Protein AF-A0A2V9H3W2-F1 (afdb_monomer_lite)

Secondary structure (DSSP, 8-state):
-EEEETTEE-SEEEEEE-TT-SS--EEEEEEPPP-SS-EEEEEEEE-TT--EEEEEEEEEES-EEEEEESS---TT-EEEEEEE---SS-GGG-EEEETTEEP-GGG-EEEPPS-SS---EEEEEEPPS--SS---EEEEETTEEE-

Structure (mmCIF, N/CA/C/O backbone):
data_AF-A0A2V9H3W2-F1
#
_entry.id   AF-A0A2V9H3W2-F1
#
loop_
_atom_site.group_PDB
_atom_site.id
_atom_site.type_symbol
_atom_site.label_atom_id
_atom_site.label_alt_id
_atom_site.label_comp_id
_atom_site.label_asym_id
_atom_site.label_entity_id
_atom_site.label_seq_id
_atom_site.pdbx_PDB_ins_code
_atom_site.Cartn_x
_atom_site.Cartn_y
_atom_site.Cartn_z
_atom_site.occupancy
_atom_site.B_iso_or_equiv
_atom_site.auth_seq_id
_atom_site.auth_comp_id
_atom_site.auth_asym_id
_atom_site.auth_atom_id
_atom_site.pdbx_PDB_model_num
ATOM 1 N N . MET A 1 1 ? 18.220 -0.298 -20.987 1.00 85.38 1 MET A N 1
ATOM 2 C CA . MET A 1 1 ? 17.921 -0.504 -19.562 1.00 85.38 1 MET A CA 1
ATOM 3 C C . MET A 1 1 ? 16.704 -1.387 -19.551 1.00 85.38 1 MET A C 1
ATOM 5 O O . MET A 1 1 ? 15.774 -1.026 -20.255 1.00 85.38 1 MET A O 1
ATOM 9 N N . GLU A 1 2 ? 16.755 -2.506 -18.847 1.00 91.38 2 GLU A N 1
ATOM 10 C CA . GLU A 1 2 ? 15.633 -3.423 -18.688 1.00 91.38 2 GLU A CA 1
ATOM 11 C C . GLU A 1 2 ? 15.097 -3.341 -17.260 1.00 91.38 2 GLU A C 1
ATOM 13 O O . GLU A 1 2 ? 15.887 -3.392 -16.312 1.00 91.38 2 GLU A O 1
ATOM 18 N N . ALA A 1 3 ? 13.780 -3.218 -17.095 1.00 95.56 3 ALA A N 1
ATOM 19 C CA . ALA A 1 3 ? 13.127 -3.300 -15.787 1.00 95.56 3 ALA A CA 1
ATOM 20 C C . ALA A 1 3 ? 12.432 -4.651 -15.582 1.00 95.56 3 ALA A C 1
ATOM 22 O O . ALA A 1 3 ? 11.699 -5.122 -16.448 1.00 95.56 3 ALA A O 1
ATOM 23 N N . TYR A 1 4 ? 12.591 -5.232 -14.397 1.00 95.62 4 TYR A N 1
ATOM 24 C CA . TYR A 1 4 ? 11.891 -6.438 -13.961 1.00 95.62 4 TYR A CA 1
ATOM 25 C C . TYR A 1 4 ? 11.143 -6.163 -12.657 1.00 95.62 4 TYR A C 1
ATOM 27 O O . TYR A 1 4 ? 11.674 -5.515 -11.758 1.00 95.62 4 TYR A O 1
ATOM 35 N N . PHE A 1 5 ? 9.926 -6.693 -12.547 1.00 95.88 5 PHE A N 1
ATOM 36 C CA . PHE A 1 5 ? 9.091 -6.667 -11.347 1.00 95.88 5 PHE A CA 1
ATOM 37 C C . PHE A 1 5 ? 9.018 -8.091 -10.792 1.00 95.88 5 PHE A C 1
ATOM 39 O O . PHE A 1 5 ? 8.366 -8.973 -11.360 1.00 95.88 5 PHE A O 1
ATOM 46 N N . GLY A 1 6 ? 9.759 -8.346 -9.716 1.00 92.94 6 GLY A N 1
ATOM 47 C CA . GLY A 1 6 ? 10.098 -9.699 -9.294 1.00 92.94 6 GLY A CA 1
ATOM 48 C C . GLY A 1 6 ? 10.932 -10.399 -10.371 1.00 92.94 6 GLY A C 1
ATOM 49 O O . GLY A 1 6 ? 12.036 -9.970 -10.690 1.00 92.94 6 GLY A O 1
ATOM 50 N N . THR A 1 7 ? 10.399 -11.478 -10.941 1.00 92.25 7 THR A N 1
ATOM 51 C CA . THR A 1 7 ? 11.048 -12.257 -12.014 1.00 92.25 7 THR A CA 1
ATOM 52 C C . THR A 1 7 ? 10.460 -11.990 -13.401 1.00 92.25 7 THR A C 1
ATOM 54 O O . THR A 1 7 ? 10.873 -12.622 -14.371 1.00 92.25 7 THR A O 1
ATOM 57 N N . VAL A 1 8 ? 9.491 -11.074 -13.512 1.00 95.56 8 VAL A N 1
ATOM 58 C CA . VAL A 1 8 ? 8.760 -10.806 -14.756 1.00 95.56 8 VAL A CA 1
ATOM 59 C C . VAL A 1 8 ? 9.238 -9.480 -15.356 1.00 95.56 8 VAL A C 1
ATOM 61 O O . VAL A 1 8 ? 9.246 -8.476 -14.640 1.00 95.56 8 VAL A O 1
ATOM 64 N N . PRO A 1 9 ? 9.634 -9.436 -16.641 1.00 95.31 9 PRO A N 1
ATOM 65 C CA . PRO A 1 9 ? 10.040 -8.190 -17.284 1.00 95.31 9 PRO A CA 1
ATOM 66 C C . PRO A 1 9 ? 8.869 -7.205 -17.390 1.00 95.31 9 PRO A C 1
ATOM 68 O O . PRO A 1 9 ? 7.703 -7.599 -17.492 1.00 95.31 9 PRO A O 1
ATOM 71 N N . ALA A 1 10 ? 9.191 -5.913 -17.391 1.00 96.44 10 ALA A N 1
ATOM 72 C CA . ALA A 1 10 ? 8.259 -4.854 -17.747 1.00 96.44 10 ALA A CA 1
ATOM 73 C C . ALA A 1 10 ? 7.684 -5.087 -19.152 1.00 96.44 10 ALA A C 1
ATOM 75 O O . ALA A 1 10 ? 8.354 -5.606 -20.043 1.00 96.44 10 ALA A O 1
ATOM 76 N N . THR A 1 11 ? 6.429 -4.691 -19.365 1.00 94.62 11 THR A N 1
ATOM 77 C CA . THR A 1 11 ? 5.776 -4.833 -20.683 1.00 94.62 11 THR A CA 1
ATOM 78 C C . THR A 1 11 ? 6.242 -3.782 -21.686 1.00 94.62 11 THR A C 1
ATOM 80 O O . THR A 1 11 ? 6.133 -3.983 -22.894 1.00 94.62 11 THR A O 1
ATOM 83 N N . ASN A 1 12 ? 6.752 -2.663 -21.180 1.00 92.00 12 ASN A N 1
ATOM 84 C CA . ASN A 1 12 ? 7.393 -1.606 -21.939 1.00 92.00 12 ASN A CA 1
ATOM 85 C C . ASN A 1 12 ? 8.302 -0.825 -20.997 1.00 92.00 12 ASN A C 1
ATOM 87 O O . ASN A 1 12 ? 7.895 -0.517 -19.873 1.00 92.00 12 ASN A O 1
ATOM 91 N N . ASP A 1 13 ? 9.483 -0.457 -21.460 1.00 90.56 13 ASP A N 1
ATOM 92 C CA . ASP A 1 13 ? 10.428 0.345 -20.713 1.00 90.56 13 ASP A CA 1
ATOM 93 C C . ASP A 1 13 ? 11.210 1.298 -21.620 1.00 90.56 13 ASP A C 1
ATOM 95 O O . ASP A 1 13 ? 11.714 0.953 -22.687 1.00 90.56 13 ASP A O 1
ATOM 99 N N . VAL A 1 14 ? 11.257 2.563 -21.206 1.00 90.00 14 VAL A N 1
ATOM 100 C CA . VAL A 1 14 ? 11.823 3.658 -21.993 1.00 90.00 14 VAL A CA 1
ATOM 101 C C . VAL A 1 14 ? 12.752 4.469 -21.111 1.00 90.00 14 VAL A C 1
ATOM 103 O O . VAL A 1 14 ? 12.355 4.972 -20.058 1.00 90.00 14 VAL A O 1
ATOM 106 N N . VAL A 1 15 ? 13.994 4.616 -21.568 1.00 87.50 15 VAL A N 1
ATOM 107 C CA . VAL A 1 15 ? 14.956 5.550 -20.981 1.00 87.50 15 VAL A CA 1
ATOM 108 C C . VAL A 1 15 ? 14.780 6.901 -21.659 1.00 87.50 15 VAL A C 1
ATOM 110 O O . VAL A 1 15 ? 14.867 6.995 -22.883 1.00 87.50 15 VAL A O 1
ATOM 113 N N . GLY A 1 16 ? 14.539 7.939 -20.866 1.00 83.75 16 GLY A N 1
ATOM 114 C CA . GLY A 1 16 ? 14.431 9.314 -21.338 1.00 83.75 16 GLY A CA 1
ATOM 115 C C . GLY A 1 16 ? 15.301 10.277 -20.528 1.00 83.75 16 GLY A C 1
ATOM 116 O O . GLY A 1 16 ? 15.764 9.920 -19.442 1.00 83.75 16 GLY A O 1
ATOM 117 N N . PRO A 1 17 ? 15.513 11.505 -21.031 1.00 80.00 17 PRO A N 1
ATOM 118 C CA . PRO A 1 17 ? 16.191 12.555 -20.278 1.00 80.00 17 PRO A CA 1
ATOM 119 C C . PRO A 1 17 ? 15.322 12.989 -19.095 1.00 80.00 17 PRO A C 1
ATOM 121 O O . PRO A 1 17 ? 14.136 13.268 -19.274 1.00 80.00 17 PRO A O 1
ATOM 124 N N . TYR A 1 18 ? 15.887 13.060 -17.890 1.00 76.31 18 TYR A N 1
ATOM 125 C CA . TYR A 1 18 ? 15.138 13.469 -16.708 1.00 76.31 18 TYR A CA 1
ATOM 126 C C . TYR A 1 18 ? 14.679 14.926 -16.872 1.00 76.31 18 TYR A C 1
ATOM 128 O O . TYR A 1 18 ? 15.541 15.802 -17.010 1.00 76.31 18 TYR A O 1
ATOM 136 N N . PRO A 1 19 ? 13.356 15.212 -16.864 1.00 67.81 19 PRO A N 1
ATOM 137 C CA . PRO A 1 19 ? 12.815 16.501 -17.308 1.00 67.81 19 PRO A CA 1
ATOM 138 C C . PRO A 1 19 ? 13.340 17.717 -16.541 1.00 67.81 19 PRO A C 1
ATOM 140 O O . PRO A 1 19 ? 13.282 18.834 -17.048 1.00 67.81 19 PRO A O 1
ATOM 143 N N . SER A 1 20 ? 13.829 17.508 -15.317 1.00 71.69 20 SER A N 1
ATOM 144 C CA . SER A 1 20 ? 14.334 18.552 -14.427 1.00 71.69 20 SER A CA 1
ATOM 145 C C . SER A 1 20 ? 15.838 18.473 -14.152 1.00 71.69 20 SER A C 1
ATOM 147 O O . SER A 1 20 ? 16.318 19.228 -13.311 1.00 71.69 20 SER A O 1
ATOM 149 N N . SER A 1 21 ? 16.592 17.581 -14.809 1.00 70.62 21 SER A N 1
ATOM 150 C CA . SER A 1 21 ? 18.049 17.544 -14.615 1.00 70.62 21 SER A CA 1
ATOM 151 C C . SER A 1 21 ? 18.742 18.629 -15.441 1.00 70.62 21 SER A C 1
ATOM 153 O O . SER A 1 21 ? 18.566 18.712 -16.656 1.00 70.62 21 SER A O 1
ATOM 155 N N . SER A 1 22 ? 19.565 19.453 -14.789 1.00 66.56 22 SER A N 1
ATOM 156 C CA . SER A 1 22 ? 20.549 20.310 -15.468 1.00 66.56 22 SER A CA 1
ATOM 157 C C . SER A 1 22 ? 21.777 19.529 -15.937 1.00 66.56 22 SER A C 1
ATOM 159 O O . SER A 1 22 ? 22.507 20.001 -16.807 1.00 66.56 22 SER A O 1
ATOM 161 N N . ASP A 1 23 ? 21.978 18.333 -15.378 1.00 73.62 23 ASP A N 1
ATOM 162 C CA . ASP A 1 23 ? 23.219 17.562 -15.489 1.00 73.62 23 ASP A CA 1
ATOM 163 C C . ASP A 1 23 ? 23.093 16.377 -16.468 1.00 73.62 23 ASP A C 1
ATOM 165 O O . ASP A 1 23 ? 24.023 15.587 -16.620 1.00 73.62 23 ASP A O 1
ATOM 169 N N . GLY A 1 24 ? 21.956 16.262 -17.170 1.00 69.12 24 GLY A N 1
ATOM 170 C CA . GLY A 1 24 ? 21.720 15.213 -18.167 1.00 69.12 24 GLY A CA 1
ATOM 171 C C . GLY A 1 24 ? 21.452 13.834 -17.562 1.00 69.12 24 GLY A C 1
ATOM 172 O O . GLY A 1 24 ? 21.820 12.819 -18.155 1.00 69.12 24 GLY A O 1
ATOM 173 N N . GLU A 1 25 ? 20.827 13.785 -16.385 1.00 78.88 25 GLU A N 1
ATOM 174 C CA . GLU A 1 25 ? 20.407 12.530 -15.765 1.00 78.88 25 GLU A CA 1
ATOM 175 C C . GLU A 1 25 ? 19.343 11.844 -16.627 1.00 78.88 25 GLU A C 1
ATOM 177 O O . GLU A 1 25 ? 18.536 12.492 -17.297 1.00 78.88 25 GLU A O 1
ATOM 182 N N . ASN A 1 26 ? 19.326 10.515 -16.600 1.00 80.94 26 ASN A N 1
ATOM 183 C CA . ASN A 1 26 ? 18.309 9.721 -17.278 1.00 80.94 26 ASN A CA 1
ATOM 184 C C . ASN A 1 26 ? 17.298 9.197 -16.261 1.00 80.94 26 ASN A C 1
ATOM 186 O O . ASN A 1 26 ? 17.662 8.859 -15.137 1.00 80.94 26 ASN A O 1
ATOM 190 N N . PHE A 1 27 ? 16.046 9.046 -16.683 1.00 86.12 27 PHE A N 1
ATOM 191 C CA . PHE A 1 27 ? 15.031 8.317 -15.930 1.00 86.12 27 PHE A CA 1
ATOM 192 C C . PHE A 1 27 ? 14.486 7.157 -16.750 1.00 86.12 27 PHE A C 1
ATOM 194 O O . PHE A 1 27 ? 14.440 7.206 -17.982 1.00 86.12 27 PHE A O 1
ATOM 201 N N . LEU A 1 28 ? 14.072 6.108 -16.046 1.00 86.88 28 LEU A N 1
ATOM 202 C CA . LEU A 1 28 ? 13.412 4.955 -16.634 1.00 86.88 28 LEU A CA 1
ATOM 203 C C . LEU A 1 28 ? 11.916 5.047 -16.356 1.00 86.88 28 LEU A C 1
ATOM 205 O O . LEU A 1 28 ? 11.499 5.107 -15.202 1.00 86.88 28 LEU A O 1
ATOM 209 N N . THR A 1 29 ? 11.114 5.021 -17.414 1.00 90.62 29 THR A N 1
ATOM 210 C CA . THR A 1 29 ? 9.677 4.754 -17.303 1.00 90.62 29 THR A CA 1
ATOM 211 C C . THR A 1 29 ? 9.442 3.301 -17.662 1.00 90.62 29 THR A C 1
ATOM 213 O O . THR A 1 29 ? 9.831 2.891 -18.751 1.00 90.62 29 THR A O 1
ATOM 216 N N . ALA A 1 30 ? 8.801 2.536 -16.781 1.00 93.12 30 ALA A N 1
ATOM 217 C CA . ALA A 1 30 ? 8.475 1.134 -17.017 1.00 93.12 30 ALA A CA 1
ATOM 218 C C . ALA A 1 30 ? 6.988 0.868 -16.753 1.00 93.12 30 ALA A C 1
ATOM 220 O O . ALA A 1 30 ? 6.412 1.398 -15.805 1.00 93.12 30 ALA A O 1
ATOM 221 N N . THR A 1 31 ? 6.371 0.037 -17.592 1.00 95.12 31 THR A N 1
ATOM 222 C CA . THR A 1 31 ? 4.996 -0.442 -17.407 1.00 95.12 31 THR A CA 1
ATOM 223 C C . THR A 1 31 ? 5.033 -1.804 -16.734 1.00 95.12 31 THR A C 1
ATOM 225 O O . THR A 1 31 ? 5.603 -2.757 -17.276 1.00 95.12 31 THR A O 1
ATOM 228 N N . THR A 1 32 ? 4.432 -1.901 -15.549 1.00 93.81 32 THR A N 1
ATOM 229 C CA . THR A 1 32 ? 4.426 -3.142 -14.772 1.00 93.81 32 THR A CA 1
ATOM 230 C C . THR A 1 32 ? 3.667 -4.248 -15.523 1.00 93.81 32 THR A C 1
ATOM 232 O O . THR A 1 32 ? 2.671 -3.973 -16.202 1.00 93.81 32 THR A O 1
ATOM 235 N N . PRO A 1 33 ? 4.139 -5.505 -15.484 1.00 94.69 33 PRO A N 1
ATOM 236 C CA . PRO A 1 33 ? 3.377 -6.632 -16.009 1.00 94.69 33 PRO A CA 1
ATOM 237 C C . PRO A 1 33 ? 2.167 -6.936 -15.109 1.00 94.69 33 PRO A C 1
ATOM 239 O O . PRO A 1 33 ? 2.162 -6.574 -13.936 1.00 94.69 33 PRO A O 1
ATOM 242 N N . PRO A 1 34 ? 1.130 -7.631 -15.605 1.00 92.12 34 PRO A N 1
ATOM 243 C CA . PRO A 1 34 ? 0.058 -8.100 -14.735 1.00 92.12 34 PRO A CA 1
ATOM 244 C C . PRO A 1 34 ? 0.603 -9.103 -13.706 1.00 92.12 34 PRO A C 1
ATOM 246 O O . PRO A 1 34 ? 1.341 -10.025 -14.058 1.00 92.12 34 PRO A O 1
ATOM 249 N N . ALA A 1 35 ? 0.189 -8.966 -12.447 1.00 89.56 35 ALA A N 1
ATOM 250 C CA . ALA A 1 35 ? 0.500 -9.917 -11.386 1.00 89.56 35 ALA A CA 1
ATOM 251 C C . ALA A 1 35 ? -0.739 -10.720 -10.981 1.00 89.56 35 ALA A C 1
ATOM 253 O O . ALA A 1 35 ? -1.854 -10.203 -10.939 1.00 89.56 35 ALA A O 1
ATOM 254 N N . LYS A 1 36 ? -0.533 -12.003 -10.664 1.00 83.06 36 LYS A N 1
ATOM 255 C CA . LYS A 1 36 ? -1.594 -12.879 -10.144 1.00 83.06 36 LYS A CA 1
ATOM 256 C C . LYS A 1 36 ? -1.829 -12.676 -8.647 1.00 83.06 36 LYS A C 1
ATOM 258 O O . LYS A 1 36 ? -2.954 -12.838 -8.186 1.00 83.06 36 LYS A O 1
ATOM 263 N N . ASN A 1 37 ? -0.765 -12.364 -7.912 1.00 84.94 37 ASN A N 1
ATOM 264 C CA . ASN A 1 37 ? -0.802 -12.176 -6.469 1.00 84.94 37 ASN A CA 1
ATOM 265 C C . ASN A 1 37 ? -0.580 -10.689 -6.162 1.00 84.94 37 ASN A C 1
ATOM 267 O O . ASN A 1 37 ? 0.353 -10.115 -6.733 1.00 84.94 37 ASN A O 1
ATOM 271 N N . PRO A 1 38 ? -1.404 -10.079 -5.295 1.00 88.12 38 PRO A N 1
ATOM 272 C CA . PRO A 1 38 ? -1.147 -8.738 -4.796 1.00 88.12 38 PRO A CA 1
ATOM 273 C C . PRO A 1 38 ? 0.071 -8.720 -3.865 1.00 88.12 38 PRO A C 1
ATOM 275 O O . PRO A 1 38 ? 0.526 -9.767 -3.395 1.00 88.12 38 PRO A O 1
ATOM 278 N N . GLY A 1 39 ? 0.572 -7.518 -3.593 1.00 90.81 39 GLY A N 1
ATOM 279 C CA . GLY A 1 39 ? 1.633 -7.269 -2.625 1.00 90.81 39 GLY A CA 1
ATOM 280 C C . GLY A 1 39 ? 2.937 -6.738 -3.227 1.00 90.81 39 GLY A C 1
ATOM 281 O O . GLY A 1 39 ? 3.042 -6.535 -4.447 1.00 90.81 39 GLY A O 1
ATOM 282 N N . PRO A 1 40 ? 3.926 -6.476 -2.355 1.00 93.25 40 PRO A N 1
ATOM 283 C CA .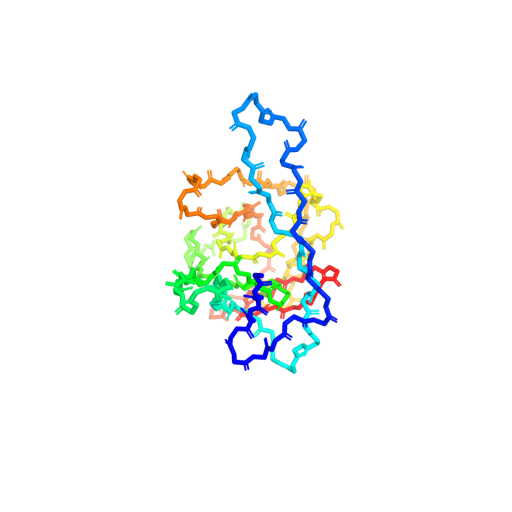 PRO A 1 40 ? 5.190 -5.876 -2.733 1.00 93.25 40 PRO A CA 1
ATOM 284 C C . PRO A 1 40 ? 6.025 -6.818 -3.599 1.00 93.25 40 PRO A C 1
ATOM 286 O O . PRO A 1 40 ? 6.036 -8.038 -3.430 1.00 93.25 40 PRO A O 1
ATOM 289 N N . VAL A 1 41 ? 6.748 -6.224 -4.538 1.00 94.69 41 VAL A N 1
ATOM 290 C CA . VAL A 1 41 ? 7.727 -6.879 -5.391 1.00 94.69 41 VAL A CA 1
ATOM 291 C C . VAL A 1 41 ? 8.989 -6.033 -5.451 1.00 94.69 41 VAL A C 1
ATOM 293 O O . VAL A 1 41 ? 8.948 -4.805 -5.569 1.00 94.69 41 VAL A O 1
ATOM 296 N N . SER A 1 42 ? 10.132 -6.709 -5.435 1.00 94.56 42 SER A N 1
ATOM 297 C CA . SER A 1 42 ? 11.403 -6.068 -5.748 1.00 94.56 42 SER A CA 1
ATOM 298 C C . SER A 1 42 ? 11.448 -5.670 -7.220 1.00 94.56 42 SER A C 1
ATOM 300 O O . SER A 1 42 ? 10.980 -6.412 -8.087 1.00 94.56 42 SER A O 1
ATOM 302 N N . VAL A 1 43 ? 12.065 -4.530 -7.509 1.00 94.75 43 VAL A N 1
ATOM 303 C CA . VAL A 1 43 ? 12.353 -4.087 -8.873 1.00 94.75 43 VAL A CA 1
ATOM 304 C C . VAL A 1 43 ? 13.831 -4.314 -9.160 1.00 94.75 43 VAL A C 1
ATOM 306 O O . VAL A 1 43 ? 14.689 -3.943 -8.359 1.00 94.75 43 VAL A O 1
ATOM 309 N N . VAL A 1 44 ? 14.139 -4.931 -10.297 1.00 95.88 44 VAL A N 1
ATOM 310 C CA . VAL A 1 44 ? 15.516 -5.080 -10.782 1.00 95.88 44 VAL A CA 1
ATOM 311 C C . VAL A 1 44 ? 15.681 -4.248 -12.038 1.00 95.88 44 VAL A C 1
ATOM 313 O O . VAL A 1 44 ? 14.900 -4.379 -12.979 1.00 95.88 44 VAL A O 1
ATOM 316 N N . LEU A 1 45 ? 16.706 -3.401 -12.050 1.00 94.38 45 LEU A N 1
ATOM 317 C CA . LEU A 1 45 ? 17.095 -2.615 -13.213 1.00 94.38 45 LEU A CA 1
ATOM 318 C C . LEU A 1 45 ? 18.408 -3.160 -13.759 1.00 94.38 45 LEU A C 1
ATOM 320 O O . LEU A 1 45 ? 19.369 -3.285 -13.003 1.00 94.38 45 LEU A O 1
ATOM 324 N N . THR A 1 46 ? 18.449 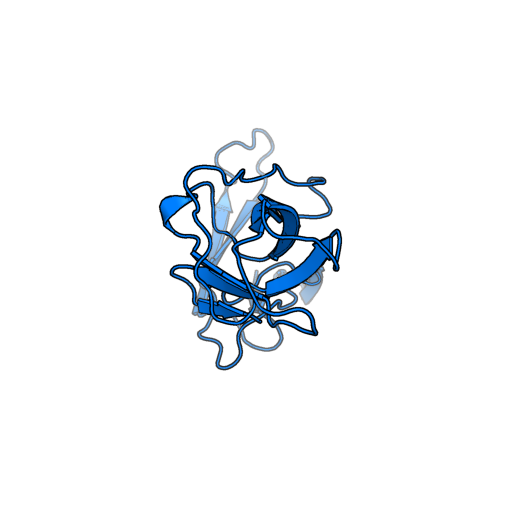-3.457 -15.055 1.00 92.94 46 THR A N 1
ATOM 325 C CA . THR A 1 46 ? 19.653 -3.941 -15.741 1.00 92.94 46 THR A CA 1
ATOM 326 C C . THR A 1 46 ? 20.071 -2.950 -16.821 1.00 92.94 46 THR A C 1
ATOM 328 O O . THR A 1 46 ? 19.269 -2.590 -17.683 1.00 92.94 46 THR A O 1
ATOM 331 N N . ASP A 1 47 ? 21.314 -2.470 -16.791 1.00 89.88 47 ASP A N 1
ATOM 332 C CA . ASP A 1 47 ? 21.830 -1.567 -17.823 1.00 89.88 47 ASP A CA 1
ATOM 333 C C . ASP A 1 47 ? 22.304 -2.323 -19.084 1.00 89.88 47 ASP A C 1
ATOM 335 O O . ASP A 1 47 ? 22.289 -3.550 -19.151 1.00 89.88 47 ASP A O 1
ATOM 339 N N . ALA A 1 48 ? 22.731 -1.588 -20.117 1.00 87.75 48 ALA A N 1
ATOM 340 C CA . ALA A 1 48 ? 23.204 -2.186 -21.372 1.00 87.75 48 ALA A CA 1
ATOM 341 C C . ALA A 1 48 ? 24.526 -2.975 -21.237 1.00 87.75 48 ALA A C 1
ATOM 343 O O . ALA A 1 48 ? 24.911 -3.682 -22.165 1.00 87.75 48 ALA A O 1
ATOM 344 N N . ASN A 1 49 ? 25.223 -2.847 -20.105 1.00 91.69 49 ASN A N 1
ATOM 345 C CA . ASN A 1 49 ? 26.463 -3.551 -19.789 1.00 91.69 49 ASN A CA 1
ATOM 346 C C . ASN A 1 49 ? 26.226 -4.742 -18.840 1.00 91.69 49 ASN A C 1
ATOM 348 O O . ASN A 1 49 ? 27.191 -5.310 -18.333 1.00 91.69 49 ASN A O 1
ATOM 352 N N . ASN A 1 50 ? 24.965 -5.123 -18.603 1.00 89.88 50 ASN A N 1
ATOM 353 C CA . ASN A 1 50 ? 24.539 -6.152 -17.652 1.00 89.88 50 ASN A CA 1
ATOM 354 C C . ASN A 1 50 ? 24.850 -5.833 -16.178 1.00 89.88 50 ASN A C 1
ATOM 356 O O . ASN A 1 50 ? 24.906 -6.745 -15.351 1.00 89.88 50 ASN A O 1
ATOM 360 N N . ASN A 1 51 ? 25.026 -4.559 -15.817 1.00 92.88 51 ASN A N 1
ATOM 361 C CA . ASN A 1 51 ? 25.048 -4.167 -14.410 1.00 92.88 51 ASN A CA 1
ATOM 362 C C . ASN A 1 51 ? 23.622 -4.148 -13.868 1.00 92.88 51 ASN A C 1
ATOM 364 O O . ASN A 1 51 ? 22.719 -3.617 -14.515 1.00 92.88 51 ASN A O 1
ATOM 368 N N . THR A 1 52 ? 23.433 -4.680 -12.662 1.00 94.38 52 THR A N 1
ATOM 369 C CA . THR A 1 52 ? 22.115 -4.791 -12.033 1.00 94.38 52 THR A CA 1
ATOM 370 C C . THR A 1 52 ? 22.022 -3.967 -10.759 1.00 94.38 52 THR A C 1
ATOM 372 O O . THR A 1 52 ? 22.911 -4.039 -9.907 1.00 94.38 52 THR A O 1
ATOM 375 N N . VAL A 1 53 ? 20.902 -3.275 -10.579 1.00 93.94 53 VAL A N 1
ATOM 376 C CA . VAL A 1 53 ? 20.497 -2.673 -9.305 1.00 93.94 53 VAL A CA 1
ATOM 377 C C . VAL A 1 53 ? 19.241 -3.381 -8.812 1.00 93.94 53 VAL A C 1
ATOM 379 O O . VAL A 1 53 ? 18.278 -3.528 -9.562 1.00 93.94 53 VAL A O 1
ATOM 382 N N . LEU A 1 54 ? 19.259 -3.817 -7.551 1.00 93.88 54 LEU A N 1
ATOM 383 C CA . LEU A 1 54 ? 18.110 -4.406 -6.867 1.00 93.88 54 LEU A CA 1
ATOM 384 C C . LEU A 1 54 ? 17.483 -3.364 -5.941 1.00 93.88 54 LEU A C 1
ATOM 386 O O . LEU A 1 54 ? 18.156 -2.829 -5.061 1.00 93.88 54 LEU A O 1
ATOM 390 N N . LEU A 1 55 ? 16.188 -3.132 -6.117 1.00 91.62 55 LEU A N 1
ATOM 391 C CA . LEU A 1 55 ? 15.372 -2.256 -5.289 1.00 91.62 55 LEU A CA 1
ATOM 392 C C . LEU A 1 55 ? 14.328 -3.123 -4.563 1.00 91.62 55 LEU A C 1
ATOM 394 O O . LEU A 1 55 ? 13.335 -3.515 -5.183 1.00 91.62 55 LEU A O 1
ATOM 398 N N . PRO A 1 56 ? 14.558 -3.505 -3.296 1.00 91.00 56 PRO A N 1
ATOM 399 C CA . PRO A 1 56 ? 13.614 -4.331 -2.547 1.00 91.00 56 PRO A CA 1
ATOM 400 C C . PRO A 1 56 ? 12.307 -3.573 -2.288 1.00 91.00 56 PRO A C 1
ATOM 402 O O . PRO A 1 56 ? 12.343 -2.380 -2.001 1.00 91.00 56 PRO A O 1
ATOM 405 N N . ASP A 1 57 ? 11.172 -4.268 -2.422 1.00 90.69 57 ASP A N 1
ATOM 406 C CA . ASP A 1 57 ? 9.809 -3.759 -2.171 1.00 90.69 57 ASP A CA 1
ATOM 407 C C . ASP A 1 57 ? 9.497 -2.396 -2.818 1.00 90.69 57 ASP A C 1
ATOM 409 O O . ASP A 1 57 ? 8.704 -1.598 -2.320 1.00 90.69 57 ASP A O 1
ATOM 413 N N . ALA A 1 58 ? 10.118 -2.125 -3.968 1.00 90.25 58 ALA A N 1
ATOM 414 C CA . ALA A 1 58 ? 10.027 -0.836 -4.649 1.00 90.25 58 ALA A CA 1
ATOM 415 C C . ALA A 1 58 ? 8.689 -0.609 -5.373 1.00 90.25 58 ALA A C 1
ATOM 417 O O . ALA A 1 58 ? 8.402 0.504 -5.814 1.00 90.25 58 ALA A O 1
ATOM 418 N N . PHE A 1 59 ? 7.873 -1.654 -5.519 1.00 91.38 59 PHE A N 1
ATOM 419 C CA . PHE A 1 59 ? 6.540 -1.583 -6.107 1.00 91.38 59 PHE A CA 1
ATOM 420 C C . PHE A 1 59 ? 5.598 -2.554 -5.392 1.00 91.38 59 PHE A C 1
ATOM 422 O O . PHE A 1 59 ? 6.040 -3.603 -4.946 1.00 91.38 59 PHE A O 1
ATOM 429 N N . THR A 1 60 ? 4.299 -2.255 -5.325 1.00 92.81 60 THR A N 1
ATOM 430 C CA . THR A 1 60 ? 3.279 -3.196 -4.833 1.00 92.81 60 THR A CA 1
ATOM 431 C C . THR A 1 60 ? 2.110 -3.298 -5.804 1.00 92.81 60 THR A C 1
ATOM 433 O O . THR A 1 60 ? 1.634 -2.289 -6.329 1.00 92.81 60 THR A O 1
ATOM 436 N N . TYR A 1 61 ? 1.630 -4.518 -6.042 1.00 93.38 61 TYR A N 1
ATOM 437 C CA . TYR A 1 61 ? 0.378 -4.755 -6.757 1.00 93.38 61 TYR A CA 1
ATOM 438 C C . TYR A 1 61 ? -0.784 -4.675 -5.770 1.00 93.38 61 TYR A C 1
ATOM 440 O O . TYR A 1 61 ? -1.040 -5.622 -5.031 1.00 93.38 61 TYR A O 1
ATOM 448 N N . GLY A 1 62 ? -1.485 -3.544 -5.758 1.00 92.25 62 GLY A N 1
ATOM 449 C CA . GLY A 1 62 ? -2.535 -3.285 -4.774 1.00 92.25 62 GLY A CA 1
ATOM 450 C C . GLY A 1 62 ? -1.985 -2.866 -3.404 1.00 92.25 62 GLY A C 1
ATOM 451 O O . GLY A 1 62 ? -0.766 -2.719 -3.240 1.00 92.25 62 GLY A O 1
ATOM 452 N N . PRO A 1 63 ? -2.877 -2.611 -2.431 1.00 93.44 63 PRO A N 1
ATOM 453 C CA . PRO A 1 63 ? -2.462 -2.263 -1.082 1.00 93.44 63 PRO A CA 1
ATOM 454 C C . PRO A 1 63 ? -1.754 -3.445 -0.409 1.00 93.44 63 PRO A C 1
ATOM 456 O O . PRO A 1 63 ? -2.020 -4.598 -0.743 1.00 93.44 63 PRO A O 1
ATOM 459 N N . HIS A 1 64 ? -0.874 -3.152 0.547 1.00 94.69 64 HIS A N 1
ATOM 460 C CA . HIS A 1 64 ? -0.276 -4.170 1.406 1.00 94.69 64 HIS A CA 1
ATOM 461 C C . HIS A 1 64 ? -0.140 -3.673 2.846 1.00 94.69 64 HIS A C 1
ATOM 463 O O . HIS A 1 64 ? 0.614 -2.731 3.087 1.00 94.69 64 HIS A O 1
ATOM 469 N N . ILE A 1 65 ? -0.860 -4.275 3.794 1.00 95.50 65 ILE A N 1
ATOM 470 C CA . ILE A 1 65 ? -0.808 -3.942 5.218 1.00 95.50 65 ILE A CA 1
ATOM 471 C C . ILE A 1 65 ? 0.503 -4.467 5.803 1.00 95.50 65 ILE A C 1
ATOM 473 O O . ILE A 1 65 ? 0.791 -5.659 5.790 1.00 95.50 65 ILE A O 1
ATOM 477 N N . LEU A 1 66 ? 1.278 -3.558 6.385 1.00 94.62 66 LEU A N 1
ATOM 478 C CA . LEU A 1 66 ? 2.527 -3.875 7.070 1.00 94.62 66 LEU A CA 1
ATOM 479 C C . LEU A 1 66 ? 2.298 -4.082 8.566 1.00 94.62 66 LEU A C 1
ATOM 481 O O . LEU A 1 66 ? 2.876 -4.981 9.173 1.00 94.62 66 LEU A O 1
ATOM 485 N N . ARG A 1 67 ? 1.483 -3.214 9.181 1.00 95.31 67 ARG A N 1
ATOM 486 C CA . ARG A 1 67 ? 1.114 -3.297 10.603 1.00 95.31 67 ARG A CA 1
ATOM 487 C C . ARG A 1 67 ? -0.042 -2.366 10.960 1.00 95.31 67 ARG A C 1
ATOM 489 O O . ARG A 1 67 ? -0.308 -1.381 10.276 1.00 95.31 67 ARG A O 1
ATOM 496 N N . VAL A 1 68 ? -0.647 -2.630 12.116 1.00 97.44 68 VAL A N 1
ATOM 497 C CA . VAL A 1 68 ? -1.687 -1.800 12.741 1.00 97.44 68 VAL A CA 1
ATOM 498 C C . VAL A 1 68 ? -1.237 -1.386 14.144 1.00 97.44 68 VAL A C 1
ATOM 500 O O . VAL A 1 68 ? -0.791 -2.235 14.918 1.00 97.44 68 VAL A O 1
ATOM 503 N N . GLN A 1 69 ? -1.320 -0.093 14.479 1.00 96.94 69 GLN A N 1
ATOM 504 C CA . GLN A 1 69 ? -0.895 0.436 15.783 1.00 96.94 69 GLN A CA 1
ATOM 505 C C . GLN A 1 69 ? -1.869 1.490 16.355 1.00 96.94 69 GLN A C 1
ATOM 507 O O . GLN A 1 69 ? -2.135 2.482 15.680 1.00 96.94 69 GLN A O 1
ATOM 512 N N . PRO A 1 70 ? -2.337 1.343 17.611 1.00 97.31 70 PRO A N 1
ATOM 513 C CA . PRO A 1 70 ? -2.236 0.125 18.415 1.00 97.31 70 PRO A CA 1
ATOM 514 C C . PRO A 1 70 ? -2.995 -1.040 17.754 1.00 97.31 70 PRO A C 1
ATOM 516 O O . PRO A 1 70 ? -3.902 -0.825 16.957 1.00 97.31 70 PRO A O 1
ATOM 519 N N . ASN A 1 71 ? -2.628 -2.280 18.086 1.00 95.25 71 ASN A N 1
ATOM 520 C CA . ASN A 1 71 ? -3.320 -3.486 17.608 1.00 95.25 71 ASN A CA 1
ATOM 521 C C . ASN A 1 71 ? -4.456 -3.945 18.548 1.00 95.25 71 ASN A C 1
ATOM 523 O O . ASN A 1 71 ? -4.976 -5.048 18.404 1.00 95.25 71 ASN A O 1
ATOM 527 N N . ALA A 1 72 ? -4.823 -3.103 19.516 1.00 95.25 72 ALA A N 1
ATOM 528 C CA . ALA A 1 72 ? -5.969 -3.261 20.401 1.00 95.25 72 ALA A CA 1
ATOM 529 C C . ALA A 1 72 ? -6.492 -1.869 20.774 1.00 95.25 72 ALA A C 1
ATOM 531 O O . ALA A 1 72 ? -5.708 -0.983 21.114 1.00 95.25 72 ALA A O 1
ATOM 532 N N . ALA A 1 73 ? -7.805 -1.682 20.694 1.00 96.31 73 ALA A N 1
ATOM 533 C CA . ALA A 1 73 ? -8.467 -0.399 20.900 1.00 96.31 73 ALA A CA 1
ATOM 534 C C . ALA A 1 73 ? -9.956 -0.620 21.206 1.00 96.31 73 ALA A C 1
ATOM 536 O O . AL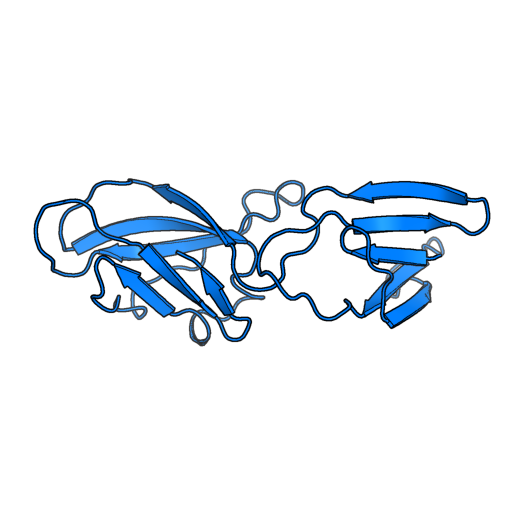A A 1 73 ? -10.492 -1.697 20.927 1.00 96.31 73 ALA A O 1
ATOM 537 N N . VAL A 1 74 ? -10.628 0.385 21.770 1.00 96.19 74 VAL A N 1
ATOM 538 C CA . VAL A 1 74 ? -12.090 0.378 21.935 1.00 96.19 74 VAL A CA 1
ATOM 539 C C . VAL A 1 74 ? -12.762 1.272 20.895 1.00 96.19 74 VAL A C 1
ATOM 541 O O . VAL A 1 74 ? -12.121 2.079 20.227 1.00 96.19 74 VAL A O 1
ATOM 544 N N . ALA A 1 75 ? -14.078 1.127 20.734 1.00 96.38 75 ALA A N 1
ATOM 545 C CA . ALA A 1 75 ? -14.839 1.957 19.806 1.00 96.38 75 ALA A CA 1
ATOM 546 C C . ALA A 1 75 ? -14.647 3.455 20.111 1.00 96.38 75 ALA A C 1
ATOM 548 O O . ALA A 1 75 ? -14.807 3.884 21.253 1.00 96.38 75 ALA A O 1
ATOM 549 N N . GLY A 1 76 ? -14.345 4.240 19.078 1.00 93.44 76 GLY A N 1
ATOM 550 C CA . GLY A 1 76 ? -14.053 5.671 19.185 1.00 93.44 76 GLY A CA 1
ATOM 551 C C . GLY A 1 76 ? -12.571 6.020 19.352 1.00 93.44 76 GLY A C 1
ATOM 552 O O . GLY A 1 76 ? -12.206 7.160 19.067 1.00 93.44 76 GLY A O 1
ATOM 553 N N . ASP A 1 77 ? -11.717 5.064 19.732 1.00 97.06 77 ASP A N 1
ATOM 554 C CA . ASP A 1 77 ? -10.263 5.250 19.686 1.00 97.06 77 ASP A CA 1
ATOM 555 C C . ASP A 1 77 ? -9.773 5.362 18.234 1.00 97.06 77 ASP A C 1
ATOM 557 O O . ASP A 1 77 ? -10.506 5.087 17.279 1.00 97.06 77 ASP A O 1
ATOM 561 N N . GLN A 1 78 ? -8.506 5.739 18.059 1.00 97.69 78 GLN A N 1
ATOM 562 C CA . GLN A 1 78 ? -7.846 5.747 16.756 1.00 97.69 78 GLN A CA 1
ATOM 563 C C . GLN A 1 78 ? -6.808 4.634 16.649 1.00 97.69 78 GLN A C 1
ATOM 565 O O . GLN A 1 78 ? -6.061 4.370 17.592 1.00 97.69 78 GLN A O 1
ATOM 570 N N . ILE A 1 79 ? -6.728 4.042 15.460 1.00 98.00 79 ILE A N 1
ATOM 571 C CA . ILE A 1 79 ? -5.628 3.169 15.050 1.00 98.00 79 ILE A CA 1
ATOM 572 C C . ILE A 1 79 ? -4.988 3.713 13.778 1.00 98.00 79 ILE A C 1
ATOM 574 O O . ILE A 1 79 ? -5.652 4.332 12.948 1.00 98.00 79 ILE A O 1
ATOM 578 N N . THR A 1 80 ? -3.702 3.445 13.609 1.00 97.38 80 THR A N 1
ATOM 579 C CA . THR A 1 80 ? -2.941 3.747 12.401 1.00 97.38 80 THR A CA 1
ATOM 580 C C . THR A 1 80 ? -2.614 2.452 11.681 1.00 97.38 80 THR A C 1
ATOM 582 O O . THR A 1 80 ? -1.993 1.552 12.248 1.00 97.38 80 THR A O 1
ATOM 585 N N . ILE A 1 81 ? -3.037 2.369 10.425 1.00 96.75 81 ILE A N 1
ATOM 586 C CA . ILE A 1 81 ? -2.728 1.275 9.511 1.00 96.75 81 ILE A CA 1
ATOM 587 C C . ILE A 1 81 ? -1.562 1.741 8.653 1.00 96.75 81 ILE A C 1
ATOM 589 O O . ILE A 1 81 ? -1.688 2.724 7.924 1.00 96.75 81 ILE A O 1
ATOM 593 N N . TYR A 1 82 ? -0.440 1.045 8.762 1.00 94.88 82 TYR A N 1
ATOM 594 C CA . TYR A 1 82 ? 0.744 1.266 7.948 1.00 94.88 82 TYR A CA 1
ATOM 595 C C . TYR A 1 82 ? 0.722 0.289 6.783 1.00 94.88 82 TYR A C 1
ATOM 597 O O . TYR A 1 82 ? 0.531 -0.912 6.993 1.00 94.88 82 TYR A O 1
ATOM 605 N N . ALA A 1 83 ? 0.885 0.798 5.568 1.00 93.88 83 ALA A N 1
ATOM 606 C CA . ALA A 1 83 ? 0.718 0.021 4.356 1.00 93.88 83 ALA A CA 1
ATOM 607 C C . ALA A 1 83 ? 1.536 0.575 3.182 1.00 93.88 83 ALA A C 1
ATOM 609 O O . ALA A 1 83 ? 1.900 1.752 3.146 1.00 93.88 83 ALA A O 1
ATOM 610 N N . TYR A 1 84 ? 1.760 -0.268 2.180 1.00 92.25 84 TYR A N 1
ATOM 611 C CA . TYR A 1 84 ? 2.065 0.178 0.823 1.00 92.25 84 TYR A CA 1
ATOM 612 C C . TYR A 1 84 ? 0.777 0.311 0.004 1.00 92.25 84 TYR A C 1
ATOM 614 O O . TYR A 1 84 ? -0.238 -0.310 0.318 1.00 92.25 84 TYR A O 1
ATOM 622 N N . GLY A 1 85 ? 0.817 1.096 -1.075 1.00 89.19 85 GLY A N 1
ATOM 623 C CA . GLY A 1 85 ? -0.247 1.102 -2.084 1.00 89.19 85 GLY A CA 1
ATOM 624 C C . GLY A 1 85 ? -1.553 1.791 -1.665 1.00 89.19 85 GLY A C 1
ATOM 625 O O . GLY A 1 85 ? -2.596 1.492 -2.245 1.00 89.19 85 GLY A O 1
ATOM 626 N N . LEU A 1 86 ? -1.512 2.739 -0.718 1.00 89.75 86 LEU A N 1
ATOM 627 C CA . LEU A 1 86 ? -2.651 3.602 -0.346 1.00 89.75 86 LEU A CA 1
ATOM 628 C C . LEU A 1 86 ? -3.005 4.645 -1.422 1.00 89.75 86 LEU A C 1
ATOM 630 O O . LEU A 1 86 ? -3.953 5.409 -1.260 1.00 89.75 86 LEU A O 1
ATOM 634 N N . GLY A 1 87 ? -2.255 4.673 -2.524 1.00 76.38 87 GLY A N 1
ATOM 635 C CA . GLY A 1 87 ? -2.430 5.620 -3.618 1.00 76.38 87 GLY A CA 1
ATOM 636 C C . GLY A 1 87 ? -1.689 6.936 -3.390 1.00 76.38 87 GLY A C 1
ATOM 637 O O . GLY A 1 87 ? -1.076 7.181 -2.350 1.00 76.38 87 GLY A O 1
ATOM 638 N N . PHE A 1 88 ? -1.723 7.793 -4.407 1.00 67.69 88 PHE A N 1
ATOM 639 C CA . PHE A 1 88 ? -1.161 9.136 -4.350 1.00 67.69 88 PHE A CA 1
ATOM 640 C C . PHE A 1 88 ? -2.275 10.107 -3.922 1.00 67.69 88 PHE A C 1
ATOM 642 O O . PHE A 1 88 ? -2.935 10.719 -4.753 1.00 67.69 88 PHE A O 1
ATOM 649 N N . PHE A 1 89 ? -2.464 10.240 -2.606 1.00 66.25 89 PHE A N 1
ATOM 650 C CA . PHE A 1 89 ? -3.117 11.375 -1.926 1.00 66.25 89 PHE A CA 1
ATOM 651 C C . PHE A 1 89 ? -4.652 11.437 -1.804 1.00 66.25 89 PHE A C 1
ATOM 653 O O . PHE A 1 89 ? -5.120 12.338 -1.108 1.00 66.25 89 PHE A O 1
ATOM 660 N N . ASP A 1 90 ? -5.447 10.526 -2.378 1.00 82.50 90 ASP A N 1
ATOM 661 C CA . ASP A 1 90 ? -6.912 10.605 -2.233 1.00 82.50 90 ASP A CA 1
ATOM 662 C C . ASP A 1 90 ? -7.484 9.616 -1.201 1.00 82.50 90 ASP A C 1
ATOM 664 O O . ASP A 1 90 ? -7.628 8.421 -1.458 1.00 82.50 90 ASP A O 1
ATOM 668 N N . LEU A 1 91 ? -7.888 10.139 -0.034 1.00 89.25 91 LEU A N 1
ATOM 669 C CA . LEU A 1 91 ? -8.655 9.398 0.980 1.00 89.25 91 LEU A CA 1
ATOM 670 C C . LEU A 1 91 ? -9.948 8.792 0.411 1.00 89.25 91 LEU A C 1
ATOM 672 O O . LEU A 1 91 ? -10.444 7.799 0.944 1.00 89.25 91 LEU A O 1
ATOM 676 N N . SER A 1 92 ? -10.510 9.380 -0.649 1.00 90.81 92 SER A N 1
ATOM 677 C CA . SER A 1 92 ? -11.751 8.923 -1.271 1.00 90.81 92 SER A CA 1
ATOM 678 C C . SER A 1 92 ? -11.620 7.561 -1.958 1.00 90.81 92 SER A C 1
ATOM 680 O O . SER A 1 92 ? -12.641 6.884 -2.125 1.00 90.81 92 SER A O 1
ATOM 682 N N . ASP A 1 93 ? -10.397 7.113 -2.259 1.00 91.88 93 ASP A N 1
ATOM 683 C CA . ASP A 1 93 ? -10.122 5.780 -2.806 1.00 91.88 93 ASP A CA 1
ATOM 684 C C . ASP A 1 93 ? -9.982 4.709 -1.713 1.00 91.88 93 ASP A C 1
ATOM 686 O O . ASP A 1 93 ? -10.112 3.518 -1.975 1.00 91.88 93 ASP A O 1
ATOM 690 N N . ILE A 1 94 ? -9.773 5.113 -0.457 1.00 94.62 94 ILE A N 1
ATOM 691 C CA . ILE A 1 94 ? -9.479 4.189 0.640 1.00 94.62 94 ILE A CA 1
ATOM 692 C C . ILE A 1 94 ? -10.766 3.774 1.353 1.00 94.62 94 ILE A C 1
ATOM 694 O O . ILE A 1 94 ? -11.597 4.597 1.754 1.00 94.62 94 ILE A O 1
ATOM 698 N N . ARG A 1 95 ? -10.934 2.470 1.561 1.00 95.94 95 ARG A N 1
ATOM 699 C CA . ARG A 1 95 ? -11.976 1.890 2.414 1.00 95.94 95 ARG A CA 1
ATOM 700 C C . ARG A 1 95 ? -11.329 0.978 3.441 1.00 95.94 95 ARG A C 1
ATOM 702 O O . ARG A 1 95 ? -10.453 0.187 3.104 1.00 95.94 95 ARG A O 1
ATOM 709 N N . VAL A 1 96 ? -11.792 1.078 4.682 1.00 97.62 96 VAL A N 1
ATOM 710 C CA . VAL A 1 96 ? -11.338 0.225 5.780 1.00 97.62 96 VAL A CA 1
ATOM 711 C C . VAL A 1 96 ? -12.543 -0.433 6.437 1.00 97.62 96 VAL A C 1
ATOM 713 O O . VAL A 1 96 ? -13.564 0.220 6.674 1.00 97.62 96 VAL A O 1
ATOM 716 N N . THR A 1 97 ? -12.426 -1.720 6.756 1.00 98.25 97 THR A N 1
ATOM 717 C CA . THR A 1 97 ? -13.342 -2.393 7.686 1.00 98.25 97 THR A CA 1
ATOM 718 C C . THR A 1 97 ? -12.559 -3.029 8.821 1.00 98.25 97 THR A C 1
ATOM 720 O O . THR A 1 97 ? -11.454 -3.514 8.602 1.00 98.25 97 THR A O 1
ATOM 723 N N . ILE A 1 98 ? -13.143 -3.042 10.017 1.00 98.06 98 ILE A N 1
ATOM 724 C CA . ILE A 1 98 ? -12.574 -3.686 11.204 1.00 98.06 98 ILE A CA 1
ATOM 725 C C . ILE A 1 98 ? -13.612 -4.679 11.720 1.00 98.06 98 ILE A C 1
ATOM 72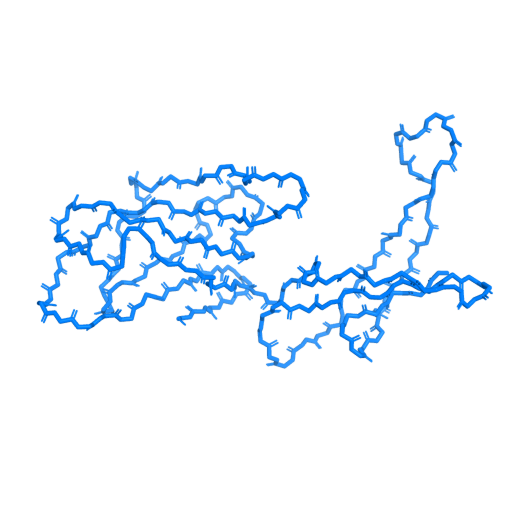7 O O . ILE A 1 98 ? -14.739 -4.290 12.035 1.00 98.06 98 ILE A O 1
ATOM 731 N N . GLY A 1 99 ? -13.273 -5.970 11.731 1.00 97.06 99 GLY A N 1
ATOM 732 C CA . GLY A 1 99 ? -14.205 -7.044 12.094 1.00 97.06 99 GLY A CA 1
ATOM 733 C C . GLY A 1 99 ? -15.455 -7.071 11.206 1.00 97.06 99 GLY A C 1
ATOM 734 O O . GLY A 1 99 ? -16.557 -7.314 11.691 1.00 97.06 99 GLY A O 1
ATOM 735 N N . GLY A 1 100 ? -15.306 -6.714 9.925 1.00 97.12 100 GLY A N 1
ATOM 736 C CA . GLY A 1 100 ? -16.406 -6.584 8.963 1.00 97.12 100 GLY A CA 1
ATOM 737 C C . GLY A 1 100 ? -17.251 -5.310 9.098 1.00 97.12 100 GLY A C 1
ATOM 738 O O . GLY A 1 100 ? -18.137 -5.083 8.277 1.00 97.12 100 GLY A O 1
ATOM 739 N N . THR A 1 101 ? -16.983 -4.448 10.084 1.00 97.88 101 THR A N 1
ATOM 740 C CA . THR A 1 101 ? -17.694 -3.171 10.239 1.00 97.88 101 THR A CA 1
ATOM 741 C C . THR A 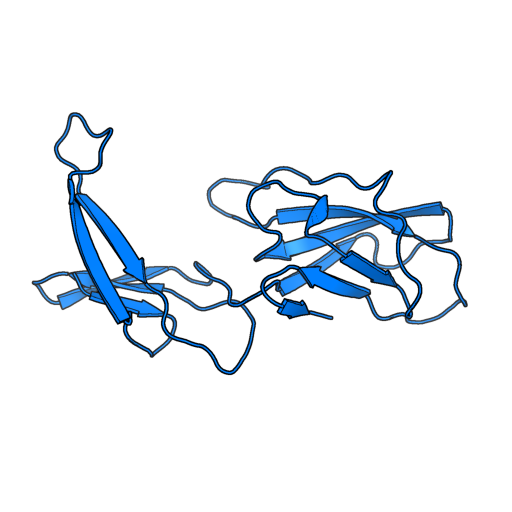1 101 ? -16.975 -2.068 9.478 1.00 97.88 101 THR A C 1
ATOM 743 O O . THR A 1 101 ? -15.781 -1.844 9.678 1.00 97.88 101 THR A O 1
ATOM 746 N N . GLN A 1 102 ? -17.698 -1.360 8.609 1.00 97.44 102 GLN A N 1
ATOM 747 C CA . GLN A 1 102 ? -17.136 -0.263 7.826 1.00 97.44 102 GLN A CA 1
ATOM 748 C C . GLN A 1 102 ? -16.731 0.915 8.721 1.00 97.44 102 GLN A C 1
ATOM 750 O O . GLN A 1 102 ? -17.517 1.414 9.528 1.00 97.44 102 GLN A O 1
ATOM 755 N N . VAL A 1 103 ? -15.502 1.386 8.530 1.00 97.81 103 VAL A N 1
ATOM 756 C CA . VAL A 1 103 ? -14.963 2.582 9.177 1.00 97.81 103 VAL A CA 1
ATOM 757 C C . VAL A 1 103 ? -15.570 3.840 8.554 1.00 97.81 103 VAL A C 1
ATOM 759 O O . VAL A 1 103 ? -15.689 3.960 7.331 1.00 97.81 103 VAL A O 1
ATOM 762 N N . ASN A 1 104 ? -15.903 4.823 9.393 1.00 95.50 104 ASN A N 1
ATOM 763 C CA . ASN A 1 104 ? -16.237 6.160 8.919 1.00 95.50 104 ASN A CA 1
ATOM 764 C C . ASN A 1 104 ? -14.959 6.925 8.540 1.00 95.50 104 ASN A C 1
ATOM 766 O O . ASN A 1 104 ? -14.246 7.431 9.404 1.00 95.50 104 ASN A O 1
ATOM 770 N N . MET A 1 105 ? -14.698 7.043 7.239 1.00 94.31 105 MET A N 1
ATOM 771 C CA . MET A 1 105 ? -13.506 7.718 6.718 1.00 94.31 105 MET A CA 1
ATOM 772 C C . MET A 1 105 ? -13.561 9.253 6.823 1.00 94.31 105 MET A C 1
ATOM 774 O O . MET A 1 105 ? -12.565 9.908 6.541 1.00 94.31 105 MET A O 1
ATOM 778 N N . ALA A 1 106 ? -14.682 9.852 7.251 1.00 93.62 106 ALA A N 1
ATOM 779 C CA . ALA A 1 106 ? -14.812 11.311 7.356 1.00 93.62 106 ALA A CA 1
ATOM 780 C C . ALA A 1 106 ? -13.861 11.942 8.390 1.00 93.62 106 ALA A C 1
ATOM 782 O O . ALA A 1 106 ? -13.539 13.121 8.284 1.00 93.62 106 ALA A O 1
ATOM 783 N N . SER A 1 107 ? -13.419 11.167 9.384 1.00 90.69 107 SER A N 1
ATOM 784 C CA . SER A 1 107 ? -12.416 11.583 10.372 1.00 90.69 107 SER A CA 1
ATOM 785 C C . SER A 1 107 ? -11.088 10.841 10.211 1.00 90.69 107 SER A C 1
ATOM 787 O O . SER A 1 107 ? -10.309 10.784 11.160 1.00 90.69 107 SER A O 1
ATOM 789 N N . ALA A 1 108 ? -10.861 10.209 9.056 1.00 95.12 108 ALA A N 1
ATOM 790 C CA . ALA A 1 108 ? -9.596 9.560 8.761 1.00 95.12 108 ALA A CA 1
ATOM 791 C C . ALA A 1 108 ? -8.549 10.588 8.323 1.00 95.12 108 ALA A C 1
ATOM 793 O O . ALA A 1 108 ? -8.870 11.597 7.693 1.00 95.12 108 ALA 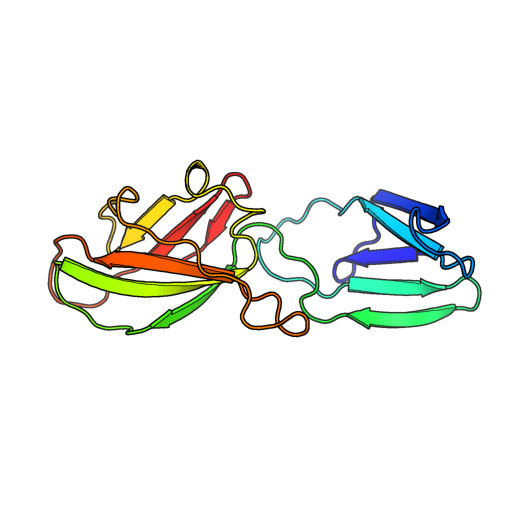A O 1
ATOM 794 N N . THR A 1 109 ? -7.290 10.288 8.612 1.00 94.25 109 THR A N 1
ATOM 795 C CA . THR A 1 109 ? -6.148 11.120 8.236 1.00 94.25 109 THR A CA 1
ATOM 796 C C . THR A 1 109 ? -5.179 10.283 7.420 1.00 94.25 109 THR A C 1
ATOM 798 O O . THR A 1 109 ? -4.680 9.269 7.909 1.00 94.25 109 THR A O 1
ATOM 801 N N . LEU A 1 110 ? -4.895 10.706 6.186 1.00 92.06 110 LEU A N 1
ATOM 802 C CA . LEU A 1 110 ? -3.732 10.212 5.452 1.00 92.06 110 LEU A CA 1
ATOM 803 C C . LEU A 1 110 ? -2.477 10.843 6.049 1.00 92.06 110 LEU A C 1
ATOM 805 O O . LEU A 1 110 ? -2.350 12.066 6.097 1.00 92.06 110 LEU A O 1
ATOM 809 N N . ASN A 1 111 ? -1.561 10.001 6.506 1.00 88.62 111 ASN A N 1
ATOM 810 C CA . ASN A 1 111 ? -0.296 10.422 7.076 1.00 88.62 111 ASN A CA 1
ATOM 811 C C . ASN A 1 111 ? 0.770 10.477 5.978 1.00 88.62 111 ASN A C 1
ATOM 813 O O . ASN A 1 111 ? 0.825 9.610 5.103 1.00 88.62 111 ASN A O 1
ATOM 817 N N . SER A 1 112 ? 1.629 11.492 6.043 1.00 78.75 112 SER A N 1
ATOM 818 C CA . SER A 1 112 ? 2.795 11.608 5.165 1.00 78.75 112 SER A CA 1
ATOM 819 C C . SER A 1 112 ? 3.747 10.421 5.331 1.00 78.75 112 SER A C 1
ATOM 821 O O . SER A 1 112 ? 3.776 9.782 6.384 1.00 78.75 112 SER A O 1
ATOM 823 N N . TYR A 1 113 ? 4.565 10.177 4.305 1.00 73.75 113 TYR A N 1
ATOM 824 C CA . TYR A 1 113 ? 5.637 9.182 4.351 1.00 73.75 113 TYR A CA 1
ATOM 825 C C . TYR A 1 113 ? 6.535 9.378 5.573 1.00 73.75 113 TYR A C 1
ATOM 827 O O . TYR A 1 113 ? 6.878 10.511 5.927 1.00 73.75 113 TYR A O 1
ATOM 835 N N . ALA A 1 114 ? 6.948 8.266 6.180 1.00 70.38 114 ALA A N 1
ATOM 836 C CA . ALA A 1 114 ? 7.896 8.293 7.288 1.00 70.38 114 ALA A CA 1
ATOM 837 C C . ALA A 1 114 ? 9.271 8.827 6.841 1.00 70.38 114 ALA A C 1
ATOM 839 O O . ALA A 1 114 ? 9.900 9.597 7.567 1.00 70.38 114 ALA A O 1
ATOM 840 N N . SER A 1 115 ? 9.726 8.456 5.638 1.00 74.56 115 SER A N 1
ATOM 841 C CA . SER A 1 115 ? 10.888 9.049 4.970 1.00 74.56 115 SER A CA 1
ATOM 842 C C . SER A 1 115 ? 10.873 8.753 3.464 1.00 74.56 115 SER A C 1
ATOM 844 O O . SER A 1 115 ? 10.071 7.955 2.987 1.00 74.56 115 SER A O 1
ATOM 846 N N . ASN A 1 116 ? 11.791 9.365 2.711 1.00 68.31 116 ASN A N 1
ATOM 847 C CA . ASN A 1 116 ? 11.995 9.030 1.296 1.00 68.31 116 ASN A CA 1
ATOM 848 C C . ASN A 1 116 ? 12.611 7.632 1.101 1.00 68.31 116 ASN A C 1
ATOM 850 O O . ASN A 1 116 ? 12.438 7.036 0.044 1.00 68.31 116 ASN A O 1
ATOM 854 N N . ASP A 1 117 ? 13.310 7.118 2.117 1.00 69.56 117 ASP A N 1
ATOM 855 C CA . ASP A 1 117 ? 13.937 5.790 2.092 1.00 69.56 117 ASP A CA 1
ATOM 856 C C . ASP A 1 117 ? 12.938 4.678 2.448 1.00 69.56 117 ASP A C 1
ATOM 858 O O . ASP A 1 117 ? 13.123 3.523 2.073 1.00 69.56 117 ASP A O 1
ATOM 862 N N . TYR A 1 118 ? 11.871 5.034 3.169 1.00 71.50 118 TYR A N 1
ATOM 863 C CA . TYR A 1 118 ? 10.808 4.133 3.592 1.00 71.50 118 TYR A CA 1
ATOM 864 C C . TYR A 1 118 ? 9.471 4.672 3.079 1.00 71.50 118 TYR A C 1
ATOM 866 O O . TYR A 1 118 ? 8.784 5.392 3.812 1.00 71.50 118 TYR A O 1
ATOM 874 N N . PRO A 1 119 ? 9.060 4.306 1.848 1.00 75.69 119 PRO A N 1
ATOM 875 C CA . PRO A 1 119 ? 7.834 4.800 1.217 1.00 75.69 119 PRO A CA 1
ATOM 876 C C . PRO A 1 119 ? 6.560 4.209 1.848 1.00 75.69 119 PRO A C 1
ATOM 878 O O . PRO A 1 119 ? 5.500 4.192 1.227 1.00 75.69 119 PRO A O 1
ATOM 881 N N . GLU A 1 120 ? 6.657 3.714 3.083 1.00 86.75 120 GLU A N 1
ATOM 882 C CA . GLU A 1 120 ? 5.527 3.321 3.907 1.00 86.75 120 GLU A CA 1
ATOM 883 C C . GLU A 1 120 ? 4.564 4.502 4.036 1.00 86.75 120 GLU A C 1
ATOM 885 O O . GLU A 1 120 ? 4.936 5.616 4.419 1.00 86.75 120 GLU A O 1
ATOM 890 N N . GLN A 1 121 ? 3.311 4.228 3.707 1.00 90.44 121 GLN A N 1
ATOM 891 C CA . GLN A 1 121 ? 2.202 5.148 3.855 1.00 90.44 121 GLN A CA 1
ATOM 892 C C . GLN A 1 121 ? 1.402 4.731 5.080 1.00 90.44 121 GLN A C 1
ATOM 894 O O . GLN A 1 121 ? 1.459 3.582 5.524 1.00 90.44 121 GLN A O 1
ATOM 899 N N . ALA A 1 122 ? 0.620 5.652 5.628 1.00 93.56 122 ALA A N 1
ATOM 900 C CA . ALA A 1 122 ? -0.283 5.283 6.697 1.00 93.56 122 ALA A CA 1
ATOM 901 C C . ALA A 1 122 ? -1.597 6.040 6.636 1.00 93.56 122 ALA A C 1
ATOM 903 O O . ALA A 1 122 ? -1.659 7.193 6.216 1.00 93.56 122 ALA A O 1
ATOM 904 N N . VAL A 1 123 ? -2.641 5.393 7.135 1.00 95.69 123 VAL A N 1
ATOM 905 C CA . VAL A 1 123 ? -3.944 6.008 7.358 1.00 95.69 123 VAL A CA 1
ATOM 906 C C . VAL A 1 123 ? -4.345 5.794 8.809 1.00 95.69 123 VAL A C 1
ATOM 908 O O . VAL A 1 123 ? -4.329 4.674 9.318 1.00 95.69 123 VAL A O 1
ATOM 911 N N . THR A 1 124 ? -4.674 6.883 9.492 1.00 96.81 124 THR A N 1
ATOM 912 C CA . THR A 1 124 ? -5.228 6.838 10.843 1.00 96.81 124 THR A CA 1
ATOM 913 C C . THR A 1 124 ? -6.739 6.913 10.748 1.00 96.81 124 THR A C 1
ATOM 915 O O . THR A 1 124 ? -7.276 7.794 10.078 1.00 96.81 124 THR A O 1
ATOM 918 N N . VAL A 1 125 ? -7.424 5.977 11.398 1.00 97.62 125 VAL A N 1
ATOM 919 C CA . VAL A 1 125 ? -8.875 5.808 11.313 1.00 97.62 125 VAL A CA 1
ATOM 920 C C . VAL A 1 125 ? -9.505 5.637 12.695 1.00 97.62 125 VAL A C 1
ATOM 922 O O . VAL A 1 125 ? -8.857 5.096 13.596 1.00 97.62 125 VAL A O 1
ATOM 925 N N . PRO A 1 126 ? -10.769 6.059 12.885 1.00 97.88 126 PRO A N 1
ATOM 926 C CA . PRO A 1 126 ? -11.514 5.732 14.094 1.00 97.88 126 PRO A CA 1
ATOM 927 C C . PRO A 1 126 ? -11.907 4.249 14.110 1.00 97.88 126 PRO A C 1
ATOM 929 O O . PRO A 1 126 ? -12.317 3.685 13.092 1.00 97.88 126 PRO A O 1
ATOM 932 N N . VAL A 1 127 ? -11.856 3.629 15.285 1.00 97.88 127 VAL A N 1
ATOM 933 C CA . VAL A 1 127 ? -12.329 2.258 15.495 1.00 97.88 127 VAL A CA 1
ATOM 934 C C . VAL A 1 127 ? -13.859 2.269 15.607 1.00 97.88 127 VAL A C 1
ATOM 936 O O . VAL A 1 127 ? -14.400 2.961 16.477 1.00 97.88 127 VAL A O 1
ATOM 939 N N . PRO A 1 128 ? -14.591 1.537 14.745 1.00 97.31 128 PRO A N 1
ATOM 940 C CA . PRO A 1 128 ? -16.041 1.467 14.814 1.00 97.31 128 PRO A CA 1
ATOM 941 C C . PRO A 1 128 ? -16.488 0.598 15.999 1.00 97.31 128 PRO A C 1
ATOM 943 O O . PRO A 1 128 ? -15.700 -0.124 16.608 1.00 97.31 128 PRO A O 1
ATOM 946 N N . ALA A 1 129 ? -17.779 0.647 16.332 1.00 96.19 129 ALA A N 1
ATOM 947 C CA . ALA A 1 129 ? -18.350 -0.283 17.303 1.00 96.19 129 ALA A CA 1
ATOM 948 C C . ALA A 1 129 ? -18.246 -1.734 16.799 1.00 96.19 129 ALA A C 1
ATOM 950 O O . ALA A 1 129 ? -18.498 -2.000 15.626 1.00 96.19 129 ALA A O 1
ATOM 951 N N . GLY A 1 130 ? -17.915 -2.667 17.693 1.00 93.44 130 GLY A N 1
ATOM 952 C CA . GLY A 1 130 ? -17.747 -4.084 17.372 1.00 93.44 130 GLY A CA 1
ATOM 953 C C . GLY A 1 130 ? -17.796 -4.975 18.614 1.00 93.44 130 GLY A C 1
ATOM 954 O O . GLY A 1 130 ? -18.001 -4.500 19.733 1.00 93.44 130 GLY A O 1
ATOM 955 N N . THR A 1 131 ? -17.627 -6.282 18.420 1.00 93.94 131 THR A N 1
ATOM 956 C CA . THR A 1 131 ? -17.565 -7.263 19.512 1.00 93.94 131 THR A CA 1
ATOM 957 C C . THR A 1 131 ? -16.138 -7.399 20.046 1.00 93.94 131 THR A C 1
ATOM 959 O O . THR A 1 131 ? -15.217 -7.499 19.236 1.00 93.94 131 THR A O 1
ATOM 962 N N . PRO A 1 132 ? -15.926 -7.475 21.373 1.00 95.12 132 PRO A N 1
ATOM 963 C CA . PRO A 1 132 ? -14.607 -7.763 21.930 1.00 95.12 132 PRO A CA 1
ATOM 964 C C . PRO A 1 132 ? -14.024 -9.077 21.392 1.00 95.12 132 PRO A C 1
ATOM 966 O O . PRO A 1 132 ? -14.707 -10.101 21.388 1.00 95.12 132 PRO A O 1
ATOM 969 N N . GLY A 1 133 ? -12.756 -9.054 20.981 1.00 95.81 133 GLY A N 1
ATOM 970 C CA . GLY A 1 133 ? -12.052 -10.210 20.428 1.00 95.81 133 GLY A CA 1
ATOM 971 C C . GLY A 1 133 ? -11.127 -9.826 19.276 1.00 95.81 133 GLY A C 1
ATOM 972 O O . GLY A 1 133 ? -10.936 -8.645 18.990 1.00 95.81 133 GLY A O 1
ATOM 973 N N . TRP A 1 134 ? -10.549 -10.836 18.628 1.00 96.50 134 TRP A N 1
ATOM 974 C CA . TRP A 1 134 ? -9.793 -10.649 17.390 1.00 96.50 134 TRP A CA 1
ATOM 975 C C . TRP A 1 134 ? -10.714 -10.159 16.273 1.00 96.50 134 TRP A C 1
ATOM 977 O O . TRP A 1 134 ? -11.850 -10.621 16.154 1.00 96.50 134 TRP A O 1
ATOM 987 N N . ALA A 1 135 ? -10.211 -9.236 15.461 1.00 96.88 135 ALA A N 1
ATOM 988 C CA . ALA A 1 135 ? -10.928 -8.659 14.339 1.00 96.88 135 ALA A CA 1
ATOM 989 C C . ALA A 1 135 ? -9.959 -8.440 13.177 1.00 96.88 135 ALA A C 1
ATOM 991 O O . ALA A 1 135 ? -8.870 -7.901 13.378 1.00 96.88 135 ALA A O 1
ATOM 992 N N . ASP A 1 136 ? -10.382 -8.824 11.977 1.00 97.81 136 ASP A N 1
ATOM 993 C CA . ASP A 1 136 ? -9.615 -8.584 10.758 1.00 97.81 136 ASP A CA 1
ATOM 994 C C . ASP A 1 136 ? -9.712 -7.109 10.357 1.00 97.81 136 ASP A C 1
ATOM 996 O O . ASP A 1 136 ? -10.779 -6.491 10.477 1.00 97.81 136 ASP A O 1
ATOM 1000 N N . VAL A 1 137 ? -8.606 -6.548 9.869 1.00 98.25 137 VAL A N 1
ATOM 1001 C CA . VAL A 1 137 ? -8.551 -5.188 9.329 1.00 98.25 137 VAL A CA 1
ATOM 1002 C C . VAL A 1 137 ? -8.422 -5.294 7.823 1.00 98.25 137 VAL A C 1
ATOM 1004 O O . VAL A 1 137 ? -7.353 -5.569 7.309 1.00 98.25 137 VAL A O 1
ATOM 1007 N N . VAL A 1 138 ? -9.508 -5.042 7.104 1.00 98.12 138 VAL A N 1
ATOM 1008 C CA . VAL A 1 138 ? -9.495 -5.097 5.639 1.00 98.12 138 VAL A CA 1
ATOM 1009 C C . VAL A 1 138 ? -9.278 -3.696 5.092 1.00 98.12 138 VAL A C 1
ATOM 1011 O O . VAL A 1 138 ? -10.048 -2.783 5.404 1.00 98.12 138 VAL A O 1
ATOM 1014 N N . LEU A 1 139 ? -8.265 -3.542 4.248 1.00 96.44 139 LEU A N 1
ATOM 1015 C CA . LEU A 1 139 ? -7.914 -2.309 3.553 1.00 96.44 139 LEU A CA 1
ATOM 1016 C C . LEU A 1 139 ? -8.177 -2.484 2.059 1.00 96.44 139 LEU A C 1
ATOM 1018 O O . LEU A 1 139 ? -7.676 -3.416 1.442 1.00 96.44 139 LEU A O 1
ATOM 1022 N N . THR A 1 140 ? -8.958 -1.591 1.461 1.00 95.44 140 THR A N 1
ATOM 1023 C CA . THR A 1 140 ? -9.301 -1.636 0.032 1.00 95.44 140 THR A CA 1
ATOM 1024 C C . THR A 1 140 ? -9.020 -0.298 -0.638 1.00 95.44 140 THR A C 1
ATOM 1026 O O . THR A 1 140 ? -9.327 0.753 -0.074 1.00 95.44 140 THR A O 1
ATOM 1029 N N . THR A 1 141 ? -8.471 -0.361 -1.850 1.00 92.94 141 THR A N 1
ATOM 1030 C CA . THR A 1 141 ? -8.278 0.757 -2.783 1.00 92.94 141 THR A CA 1
ATOM 1031 C C . THR A 1 141 ? -8.787 0.370 -4.173 1.00 92.94 141 THR A C 1
ATOM 1033 O O . THR A 1 141 ? -9.164 -0.782 -4.409 1.00 92.94 141 THR A O 1
ATOM 1036 N N . SER A 1 142 ? -8.761 1.295 -5.132 1.00 91.06 142 SER A N 1
ATOM 1037 C CA . SER A 1 142 ? -9.026 0.987 -6.547 1.00 91.06 142 SER A CA 1
ATOM 1038 C C . SER A 1 142 ? -8.101 -0.091 -7.127 1.00 91.06 142 SER A C 1
ATOM 1040 O O . SER A 1 142 ? -8.467 -0.756 -8.097 1.00 91.06 142 SER A O 1
ATOM 1042 N N . ASN A 1 143 ? -6.926 -0.294 -6.523 1.00 88.38 143 ASN A N 1
ATOM 1043 C CA . ASN A 1 143 ? -5.916 -1.243 -6.986 1.00 88.38 143 ASN A CA 1
ATOM 1044 C C . ASN A 1 143 ? -6.020 -2.626 -6.322 1.00 88.38 143 ASN A C 1
ATOM 1046 O O . ASN A 1 143 ? -5.241 -3.514 -6.667 1.00 88.38 143 ASN A O 1
ATOM 1050 N N . GLY A 1 144 ? -6.946 -2.829 -5.379 1.00 92.12 144 GLY A N 1
ATOM 1051 C CA . GLY A 1 144 ? -7.184 -4.129 -4.753 1.00 92.12 144 GLY A CA 1
ATOM 1052 C C . GLY A 1 144 ? -7.477 -4.054 -3.258 1.00 92.12 144 GLY A C 1
ATOM 1053 O O . GLY A 1 144 ? -7.815 -3.003 -2.718 1.00 92.12 144 GLY A O 1
ATOM 1054 N N . THR A 1 145 ? -7.328 -5.195 -2.590 1.00 94.31 145 THR A N 1
ATOM 1055 C CA . THR A 1 145 ? -7.649 -5.375 -1.171 1.00 94.31 145 THR A CA 1
ATOM 1056 C C . THR A 1 145 ? -6.555 -6.181 -0.480 1.00 94.31 145 THR A C 1
ATOM 1058 O O . THR A 1 145 ? -6.033 -7.120 -1.077 1.00 94.31 145 THR A O 1
ATOM 1061 N N . ASP A 1 146 ? -6.270 -5.838 0.776 1.00 96.38 146 ASP A N 1
ATOM 1062 C CA . ASP A 1 146 ? -5.439 -6.622 1.692 1.00 96.38 146 ASP A CA 1
ATOM 1063 C C . ASP A 1 146 ? -6.107 -6.758 3.073 1.00 96.38 146 ASP A C 1
ATOM 1065 O O . ASP A 1 146 ? -7.071 -6.039 3.368 1.00 96.38 146 ASP A O 1
ATOM 1069 N N . THR A 1 147 ? -5.659 -7.714 3.893 1.00 95.88 147 THR A N 1
ATOM 1070 C CA . THR A 1 147 ? -6.239 -8.037 5.215 1.00 95.88 147 THR A CA 1
ATOM 1071 C C . THR A 1 147 ? -5.176 -8.365 6.255 1.00 95.88 147 THR A C 1
ATOM 1073 O O . THR A 1 147 ? -4.276 -9.167 5.932 1.00 95.88 147 THR A O 1
#

Sequence (147 aa):
MEAYFGTVPATNDVVGPYPSSSDGENFLTATTPPAKNPGPVSVVLTDANNNTVLLPDAFTYGPHILRVQPNAAVAGDQITIYAYGLGFFDLSDIRVTIGGTQVNMASATLNSYASNDYPEQAVTVPVPAGTPGWADVVLTTSNGTDT

Radius of gyration: 18.49 Å; chains: 1; bounding box: 45×33×44 Å

pLDDT: mean 90.57, std 8.13, range [66.25, 98.25]

Foldseek 3Di:
DWKDFAPHTFPDKDWDFDPPDPPRDIDIDTHYDDDPDWFFTWMWDQDPVRDIDIRGSPDTQAKAFPDKPPQDDAAFDKIKTKIPHPDDDDLVQKWKDKQNHTFDSPPKDWDQAPDPSGNITMIMTGDHHDDPDHIDIWIGGPRGIDD